Protein AF-A0A930FJA0-F1 (afdb_monomer)

Solvent-accessible surface area (backbone atoms only — not comparable to full-atom values): 7864 Å² total; per-residue (Å²): 139,77,60,64,69,57,53,49,53,50,50,55,53,49,52,54,52,48,55,54,48,52,55,50,51,51,53,52,50,53,51,51,52,51,51,53,46,51,51,47,50,52,51,43,52,47,54,42,45,56,51,10,64,75,70,75,50,50,52,66,57,46,50,54,56,53,69,70,51,59,59,72,64,47,52,54,51,49,50,54,52,51,53,53,48,49,59,41,41,77,72,72,41,86,83,55,72,86,83,44,55,70,68,57,52,52,50,49,52,50,51,52,48,49,55,56,39,53,56,48,51,51,52,41,50,50,52,53,49,53,52,48,54,51,56,50,59,68,72,77,111

Sequence (141 aa):
MLNNEYWEGRYRAEEKARELADKRVAFQLQGVYQQHANNIQKEIDSFWQMYADKEGITKLEAKQRADKLDMVNVEFKARQLVERANRLRERGQKVTSNDFTKAENDLMRLYNLKMKTSRLEVLQANIKLHQYDLALSEFEI

Radius of gyration: 26.6 Å; Cα contacts (8 Å, |Δi|>4): 56; chains: 1; bounding box: 65×31×79 Å

Structure (mmCIF, N/CA/C/O backbone):
data_AF-A0A930FJA0-F1
#
_entry.id   AF-A0A930FJA0-F1
#
loop_
_atom_site.group_PDB
_atom_site.id
_atom_site.type_symbol
_atom_site.label_atom_id
_atom_site.label_alt_id
_atom_site.label_comp_id
_atom_site.label_asym_id
_atom_site.label_entity_id
_atom_site.label_seq_id
_atom_site.pdbx_PDB_ins_code
_atom_site.Cartn_x
_atom_site.Cartn_y
_atom_site.Cartn_z
_atom_site.occupancy
_atom_site.B_iso_or_equiv
_atom_site.auth_seq_id
_atom_site.auth_comp_id
_atom_site.auth_asym_id
_atom_site.auth_atom_id
_atom_site.pdbx_PDB_model_num
ATOM 1 N N . MET A 1 1 ? 46.645 -14.795 -50.099 1.00 49.09 1 MET A N 1
ATOM 2 C CA . MET A 1 1 ? 46.325 -14.066 -48.854 1.00 49.09 1 MET A CA 1
ATOM 3 C C . MET A 1 1 ? 44.808 -13.930 -48.739 1.00 49.09 1 MET A C 1
ATOM 5 O O . MET A 1 1 ? 44.267 -12.908 -49.116 1.00 49.09 1 MET A O 1
ATOM 9 N N . LEU A 1 2 ? 44.129 -14.989 -48.284 1.00 52.53 2 LEU A N 1
ATOM 10 C CA . LEU A 1 2 ? 42.657 -15.088 -48.194 1.00 52.53 2 LEU A CA 1
ATOM 11 C C . LEU A 1 2 ? 42.149 -15.099 -46.738 1.00 52.53 2 LEU A C 1
ATOM 13 O O . LEU A 1 2 ? 40.991 -15.395 -46.481 1.00 52.53 2 LEU A O 1
ATOM 17 N N . ASN A 1 3 ? 43.021 -14.795 -45.772 1.00 58.91 3 ASN A N 1
ATOM 18 C CA . ASN A 1 3 ? 42.669 -14.864 -44.356 1.00 58.91 3 ASN A CA 1
ATOM 19 C C . ASN A 1 3 ? 42.004 -13.570 -43.853 1.00 58.91 3 ASN A C 1
ATOM 21 O O . ASN A 1 3 ? 41.080 -13.654 -43.061 1.00 58.91 3 ASN A O 1
ATOM 25 N N . ASN A 1 4 ? 42.403 -12.379 -44.307 1.00 71.69 4 ASN A N 1
ATOM 26 C CA . ASN A 1 4 ? 41.976 -11.146 -43.631 1.00 71.69 4 ASN A CA 1
ATOM 27 C C . ASN A 1 4 ? 40.472 -10.830 -43.807 1.00 71.69 4 ASN A C 1
ATOM 29 O O . ASN A 1 4 ? 39.761 -10.701 -42.819 1.00 71.69 4 ASN A O 1
ATOM 33 N N . GLU A 1 5 ? 39.956 -10.822 -45.043 1.00 82.69 5 GLU A N 1
ATOM 34 C CA . GLU A 1 5 ? 38.545 -10.479 -45.314 1.00 82.69 5 GLU A CA 1
ATOM 35 C C . GLU A 1 5 ? 37.549 -11.524 -44.786 1.00 82.69 5 GLU A C 1
ATOM 37 O O . GLU A 1 5 ? 36.477 -11.174 -44.295 1.00 82.69 5 GLU A O 1
ATOM 42 N N . TYR A 1 6 ? 37.901 -12.815 -44.848 1.00 82.25 6 TYR A N 1
ATOM 43 C CA . TYR A 1 6 ? 37.053 -13.886 -44.315 1.00 82.25 6 TYR A CA 1
ATOM 44 C C . TYR A 1 6 ? 36.922 -13.791 -42.790 1.00 82.25 6 TYR A C 1
ATOM 46 O O . TYR A 1 6 ? 35.810 -13.841 -42.258 1.00 82.25 6 TYR A O 1
ATOM 54 N N . TRP A 1 7 ? 38.044 -13.629 -42.080 1.00 87.19 7 TRP A N 1
ATOM 55 C CA . TRP A 1 7 ? 38.036 -13.490 -40.622 1.00 87.19 7 TRP A CA 1
ATOM 56 C C . TRP A 1 7 ? 37.376 -12.180 -40.178 1.00 87.19 7 TRP A C 1
ATOM 58 O O . TRP A 1 7 ? 36.595 -12.201 -39.228 1.00 87.19 7 TRP A O 1
ATOM 68 N N . GLU A 1 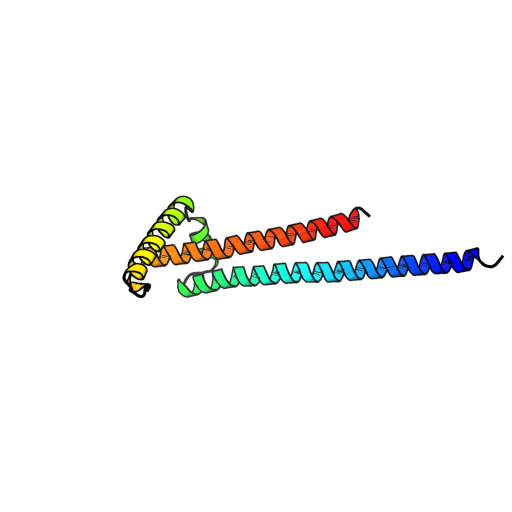8 ? 37.588 -11.078 -40.900 1.00 89.50 8 GLU A N 1
ATOM 69 C CA . GLU A 1 8 ? 36.931 -9.794 -40.631 1.00 89.50 8 GLU A CA 1
ATOM 70 C C . GLU A 1 8 ? 35.408 -9.865 -40.840 1.00 89.50 8 GLU A C 1
ATOM 72 O O . GLU A 1 8 ? 34.637 -9.397 -39.999 1.00 89.50 8 GLU A O 1
ATOM 77 N N . GLY A 1 9 ? 34.950 -10.513 -41.916 1.00 90.81 9 GLY A N 1
ATOM 78 C CA . GLY A 1 9 ? 33.526 -10.731 -42.172 1.00 90.81 9 GLY A CA 1
ATOM 79 C C . GLY A 1 9 ? 32.857 -11.576 -41.086 1.00 90.81 9 GLY A C 1
ATOM 80 O O . GLY A 1 9 ? 31.759 -11.243 -40.631 1.00 90.81 9 GLY A O 1
ATOM 81 N N . ARG A 1 10 ? 33.534 -12.633 -40.613 1.00 89.38 10 ARG A N 1
ATOM 82 C CA . ARG A 1 10 ? 33.045 -13.441 -39.485 1.00 89.38 10 ARG A CA 1
ATOM 83 C C . ARG A 1 10 ? 32.995 -12.646 -38.185 1.00 89.38 10 ARG A C 1
ATOM 85 O O . ARG A 1 10 ? 31.992 -12.742 -37.487 1.00 89.38 10 ARG A O 1
ATOM 92 N N . TYR A 1 11 ? 34.016 -11.839 -37.900 1.00 89.56 11 TYR A N 1
ATOM 93 C CA . TYR A 1 11 ? 34.052 -10.988 -36.710 1.00 89.56 11 TYR A CA 1
ATOM 94 C C . TYR A 1 11 ? 32.884 -9.993 -36.692 1.00 89.56 11 TYR A C 1
ATOM 96 O O . TYR A 1 11 ? 32.141 -9.931 -35.718 1.00 89.56 11 TYR A O 1
ATOM 104 N N . ARG A 1 12 ? 32.632 -9.285 -37.802 1.00 91.88 12 ARG A N 1
ATOM 105 C CA . ARG A 1 12 ? 31.492 -8.351 -37.912 1.00 91.88 12 ARG A CA 1
ATOM 106 C C . ARG A 1 12 ? 30.136 -9.049 -37.763 1.00 91.88 12 ARG A C 1
ATOM 108 O O . ARG A 1 12 ? 29.214 -8.485 -37.179 1.00 91.88 12 ARG A O 1
ATOM 115 N N . ALA A 1 13 ? 29.995 -10.257 -38.311 1.00 92.06 13 ALA A N 1
ATOM 116 C CA . ALA A 1 13 ? 28.774 -11.045 -38.162 1.00 92.06 13 ALA A CA 1
ATOM 117 C C . ALA A 1 13 ? 28.559 -11.498 -36.709 1.00 92.06 13 ALA A C 1
ATOM 119 O O . ALA A 1 13 ? 27.427 -11.471 -36.227 1.00 92.06 13 ALA A O 1
ATOM 120 N N . GLU A 1 14 ? 29.633 -11.882 -36.017 1.00 91.31 14 GLU A N 1
ATOM 121 C CA . GLU A 1 14 ? 29.601 -12.257 -34.605 1.00 91.31 14 GLU A CA 1
ATOM 122 C C . GLU A 1 14 ? 29.259 -11.061 -33.708 1.00 91.31 14 GLU A C 1
ATOM 124 O O . GLU A 1 14 ? 28.346 -11.172 -32.895 1.00 91.31 14 GLU A O 1
ATOM 129 N N . GLU A 1 15 ? 29.889 -9.903 -33.917 1.00 90.69 15 GLU A N 1
ATOM 130 C CA . GLU A 1 15 ? 29.573 -8.651 -33.209 1.00 90.69 15 GLU A CA 1
ATOM 131 C C . GLU A 1 15 ? 28.099 -8.264 -33.368 1.00 90.69 15 GLU A C 1
ATOM 133 O O . GLU A 1 15 ? 27.397 -8.036 -32.386 1.00 90.69 15 GLU A O 1
ATOM 138 N N . LYS A 1 16 ? 27.574 -8.295 -34.599 1.00 91.06 16 LYS A N 1
ATOM 139 C CA . LYS A 1 16 ? 26.157 -8.001 -34.853 1.00 91.06 16 LYS A CA 1
ATOM 140 C C . LYS A 1 16 ? 25.219 -9.015 -34.188 1.00 91.06 16 LYS A C 1
ATOM 142 O O . LYS A 1 16 ? 24.122 -8.662 -33.753 1.00 91.06 16 LYS A O 1
ATOM 147 N N . ALA A 1 17 ? 25.616 -10.288 -34.139 1.00 89.94 17 ALA A N 1
ATOM 148 C CA . ALA A 1 17 ? 24.842 -11.325 -33.465 1.00 89.94 17 ALA A CA 1
ATOM 149 C C . ALA A 1 17 ? 24.833 -11.127 -31.942 1.00 89.94 17 ALA A C 1
ATOM 151 O O . ALA A 1 17 ? 23.778 -11.318 -31.333 1.00 89.94 17 ALA A O 1
ATOM 152 N N . ARG A 1 18 ? 25.965 -10.710 -31.355 1.00 86.00 18 ARG A N 1
ATOM 153 C CA . ARG A 1 18 ? 26.090 -10.339 -29.937 1.00 86.00 18 ARG A CA 1
ATOM 154 C C . ARG A 1 18 ? 25.225 -9.128 -29.608 1.00 86.00 18 ARG A C 1
ATOM 156 O O . ARG A 1 18 ? 24.331 -9.257 -28.784 1.00 86.00 18 ARG A O 1
ATOM 163 N N . GLU A 1 19 ? 25.346 -8.040 -30.367 1.00 86.75 19 GLU A N 1
ATOM 164 C CA . GLU A 1 19 ? 24.527 -6.831 -30.187 1.00 86.75 19 GLU A CA 1
ATOM 165 C C . GLU A 1 19 ? 23.017 -7.145 -30.227 1.00 86.75 19 GLU A C 1
ATOM 167 O O . GLU A 1 19 ? 22.227 -6.651 -29.421 1.00 86.75 19 GLU A O 1
ATOM 172 N N . LEU A 1 20 ? 22.582 -8.005 -31.158 1.00 86.62 20 LEU A N 1
ATOM 173 C CA . LEU A 1 20 ? 21.178 -8.415 -31.252 1.00 86.62 20 LEU A CA 1
ATOM 174 C C . LEU A 1 20 ? 20.748 -9.348 -30.106 1.00 86.62 20 LEU A C 1
ATOM 176 O O . LEU A 1 20 ? 19.568 -9.369 -29.740 1.00 86.62 20 LEU A O 1
ATOM 180 N N . ALA A 1 21 ? 21.656 -10.173 -29.584 1.00 84.94 21 ALA A N 1
ATOM 181 C CA . ALA A 1 21 ? 21.394 -10.991 -28.404 1.00 84.94 21 ALA A CA 1
ATOM 182 C C . ALA A 1 21 ? 21.245 -10.104 -27.159 1.00 84.94 21 ALA A C 1
ATOM 184 O O . ALA A 1 21 ? 20.243 -10.242 -26.458 1.00 84.94 21 ALA A O 1
ATOM 185 N N . ASP A 1 22 ? 22.138 -9.133 -26.970 1.00 86.06 22 ASP A N 1
ATOM 186 C CA . ASP A 1 22 ? 22.119 -8.196 -25.843 1.00 86.06 22 ASP A CA 1
ATOM 187 C C . ASP A 1 22 ? 20.833 -7.362 -25.838 1.00 86.06 22 ASP A C 1
ATOM 189 O O . ASP A 1 22 ? 20.114 -7.338 -24.840 1.00 86.06 22 ASP A O 1
ATOM 193 N N . LYS A 1 23 ? 20.429 -6.810 -26.993 1.00 85.75 23 LYS A N 1
ATOM 194 C CA . LYS A 1 23 ? 19.139 -6.101 -27.133 1.00 85.75 23 LYS A CA 1
ATOM 195 C C . LYS A 1 23 ? 17.931 -6.971 -26.780 1.00 85.75 23 LYS A C 1
ATOM 197 O O . LYS A 1 23 ? 16.947 -6.477 -26.229 1.00 85.75 23 LYS A O 1
ATOM 202 N N . ARG A 1 24 ? 17.967 -8.267 -27.111 1.00 86.50 24 ARG A N 1
ATOM 203 C CA . ARG A 1 24 ? 16.881 -9.197 -26.756 1.00 86.50 24 ARG A CA 1
ATOM 204 C C . ARG A 1 24 ? 16.835 -9.463 -25.257 1.00 86.50 24 ARG A C 1
ATOM 206 O O . ARG A 1 24 ? 15.738 -9.499 -24.702 1.00 86.50 24 ARG A O 1
ATOM 213 N N . VAL A 1 25 ? 17.992 -9.624 -24.621 1.00 87.44 25 VAL A N 1
ATOM 214 C CA . VAL A 1 25 ? 18.094 -9.797 -23.167 1.00 87.44 25 VAL A CA 1
ATOM 215 C C . VAL A 1 25 ? 17.591 -8.545 -22.445 1.00 87.44 25 VAL A C 1
ATOM 217 O O . VAL A 1 25 ? 16.727 -8.668 -21.577 1.00 87.44 25 VAL A O 1
ATOM 220 N N . ALA A 1 26 ? 18.027 -7.354 -22.865 1.00 87.31 26 ALA A N 1
ATOM 221 C CA . ALA A 1 26 ? 17.563 -6.070 -22.335 1.00 87.31 26 ALA A CA 1
ATOM 222 C C . ALA A 1 26 ? 16.031 -5.936 -22.408 1.00 87.31 26 ALA A C 1
ATOM 224 O O . ALA A 1 26 ? 15.365 -5.657 -21.409 1.00 87.31 26 ALA A O 1
ATOM 225 N N . PHE A 1 27 ? 15.437 -6.245 -23.569 1.00 87.88 27 PHE A N 1
ATOM 226 C CA . PHE A 1 27 ? 13.982 -6.206 -23.751 1.00 87.88 27 PHE A CA 1
ATOM 227 C C . PHE A 1 27 ? 13.235 -7.188 -22.832 1.00 87.88 27 PHE A C 1
ATOM 229 O O . PHE A 1 27 ? 12.212 -6.841 -22.235 1.00 87.88 27 PHE A O 1
ATOM 236 N N . GLN A 1 28 ? 13.737 -8.420 -22.694 1.00 90.56 28 GLN A N 1
ATOM 237 C CA . GLN A 1 28 ? 13.148 -9.405 -21.782 1.00 90.56 28 GLN A CA 1
ATOM 238 C C . GLN A 1 28 ? 13.217 -8.930 -20.329 1.00 90.56 28 GLN A C 1
ATOM 240 O O . GLN A 1 28 ? 12.230 -9.039 -19.597 1.00 90.56 28 GLN A O 1
ATOM 245 N N . LEU A 1 29 ? 14.351 -8.359 -19.927 1.00 90.19 29 LEU A N 1
ATOM 246 C CA . LEU A 1 29 ? 14.568 -7.861 -18.576 1.00 90.19 29 LEU A CA 1
ATOM 247 C C . LEU A 1 29 ? 13.656 -6.665 -18.264 1.00 90.19 29 LEU A C 1
ATOM 249 O O . LEU A 1 29 ? 12.997 -6.659 -17.222 1.00 90.19 29 LEU A O 1
ATOM 253 N N . GLN A 1 30 ? 13.505 -5.720 -19.197 1.00 89.81 30 GLN A N 1
ATOM 254 C CA . GLN A 1 30 ? 12.527 -4.631 -19.091 1.00 89.81 30 GLN A CA 1
ATOM 255 C C . GLN A 1 30 ? 11.101 -5.169 -18.877 1.00 89.81 30 GLN A C 1
ATOM 257 O O . GLN A 1 30 ? 10.365 -4.667 -18.022 1.00 89.81 30 GLN A O 1
ATOM 262 N N . GLY A 1 31 ? 10.716 -6.211 -19.622 1.00 91.94 31 GLY A N 1
ATOM 263 C CA . GLY A 1 31 ? 9.418 -6.871 -19.474 1.00 91.94 31 GLY A CA 1
ATOM 264 C C . GLY A 1 31 ? 9.197 -7.442 -18.070 1.00 91.94 31 GLY A C 1
ATOM 265 O O . GLY A 1 31 ? 8.128 -7.246 -17.487 1.00 91.94 31 GLY A O 1
ATOM 266 N N . VAL A 1 32 ? 10.221 -8.080 -17.496 1.00 94.00 32 VAL A N 1
ATOM 267 C CA . VAL A 1 32 ? 10.192 -8.624 -16.128 1.00 94.00 32 VAL A CA 1
ATOM 268 C C . VAL A 1 32 ? 10.017 -7.507 -15.0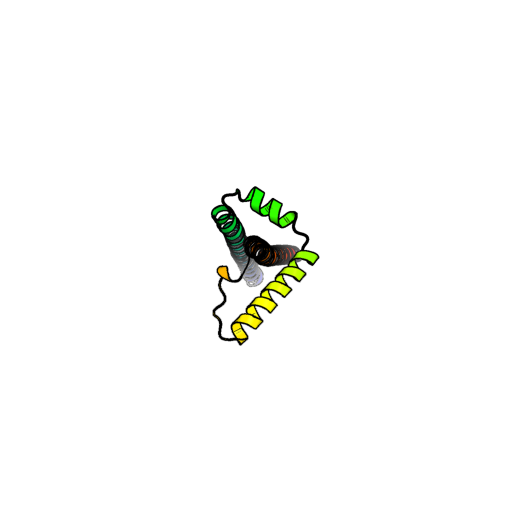92 1.00 94.00 32 VAL A C 1
ATOM 270 O O . VAL A 1 32 ? 9.112 -7.587 -14.256 1.00 94.00 32 VAL A O 1
ATOM 273 N N . TYR A 1 33 ? 10.802 -6.426 -15.173 1.00 93.44 33 TYR A N 1
ATOM 274 C CA . TYR A 1 33 ? 10.665 -5.269 -14.273 1.00 93.44 33 TYR A CA 1
ATOM 275 C C . TYR A 1 33 ? 9.262 -4.656 -14.328 1.00 93.44 33 TYR A C 1
ATOM 277 O O . TYR A 1 33 ? 8.619 -4.460 -13.289 1.00 93.44 33 TYR A O 1
ATOM 285 N N . GLN A 1 34 ? 8.746 -4.423 -15.538 1.00 93.00 34 GLN A N 1
ATOM 286 C CA . GLN A 1 34 ? 7.408 -3.871 -15.730 1.00 93.00 34 GLN A CA 1
ATOM 287 C C . GLN A 1 34 ? 6.324 -4.800 -15.167 1.00 93.00 34 GLN A C 1
ATOM 289 O O . GLN A 1 34 ? 5.373 -4.335 -14.532 1.00 93.00 34 GLN A O 1
ATOM 294 N N . GLN A 1 35 ? 6.457 -6.114 -15.369 1.00 95.56 35 GLN A N 1
ATOM 295 C CA . GLN A 1 35 ? 5.526 -7.098 -14.822 1.00 95.56 35 GLN A CA 1
ATOM 296 C C . GLN A 1 35 ? 5.507 -7.056 -13.290 1.00 95.56 35 GLN A C 1
ATOM 298 O O . GLN A 1 35 ? 4.425 -7.022 -12.697 1.00 95.56 35 GLN A O 1
ATOM 303 N N . HIS A 1 36 ? 6.673 -7.010 -12.640 1.00 95.00 36 HIS A N 1
ATOM 304 C CA . HIS A 1 36 ? 6.755 -6.907 -11.183 1.00 95.00 36 HIS A CA 1
ATOM 305 C C . HIS A 1 36 ? 6.154 -5.599 -10.660 1.00 95.00 36 HIS A C 1
ATOM 307 O O . HIS A 1 36 ? 5.345 -5.634 -9.729 1.00 95.00 36 HIS A O 1
ATOM 313 N N . ALA A 1 37 ? 6.465 -4.464 -11.292 1.00 94.81 37 ALA A N 1
ATOM 314 C CA . ALA A 1 37 ? 5.888 -3.171 -10.927 1.00 94.81 37 ALA A CA 1
ATOM 315 C C .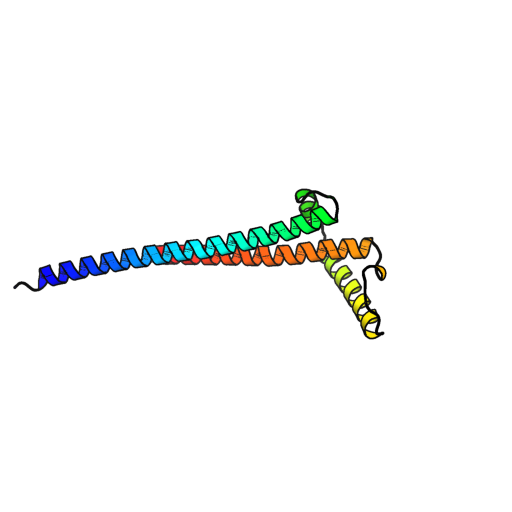 ALA A 1 37 ? 4.350 -3.172 -11.037 1.00 94.81 37 ALA A C 1
ATOM 317 O O . ALA A 1 37 ? 3.662 -2.689 -10.130 1.00 94.81 37 ALA A O 1
ATOM 318 N N . ASN A 1 38 ? 3.809 -3.773 -12.105 1.00 96.19 38 ASN A N 1
ATOM 319 C CA . ASN A 1 38 ? 2.368 -3.916 -12.327 1.00 96.19 38 ASN A CA 1
ATOM 320 C C . ASN A 1 38 ? 1.704 -4.839 -11.297 1.00 96.19 38 ASN A C 1
ATOM 322 O O . ASN A 1 38 ? 0.603 -4.546 -10.831 1.00 96.19 38 ASN A O 1
ATOM 326 N N . ASN A 1 39 ? 2.349 -5.949 -10.934 1.00 97.50 39 ASN A N 1
ATOM 327 C CA . ASN A 1 39 ? 1.820 -6.876 -9.934 1.00 97.50 39 ASN A CA 1
ATOM 328 C C . ASN A 1 39 ? 1.734 -6.218 -8.553 1.00 97.50 39 ASN A C 1
ATOM 330 O O . ASN A 1 39 ? 0.697 -6.320 -7.900 1.00 97.50 39 ASN A O 1
ATOM 334 N N . ILE A 1 40 ? 2.766 -5.468 -8.155 1.00 97.44 40 ILE A N 1
ATOM 335 C CA . ILE A 1 40 ? 2.746 -4.710 -6.898 1.00 97.44 40 ILE A CA 1
ATOM 336 C C . ILE A 1 40 ? 1.652 -3.640 -6.924 1.00 97.44 40 ILE A C 1
ATOM 338 O O . ILE A 1 40 ? 0.928 -3.488 -5.944 1.00 97.44 40 ILE A O 1
ATOM 342 N N . GLN A 1 41 ? 1.480 -2.934 -8.050 1.00 97.50 41 GLN A N 1
ATOM 343 C CA . GLN A 1 41 ? 0.411 -1.940 -8.177 1.00 97.50 41 GLN A CA 1
ATOM 344 C C . GLN A 1 41 ? -0.971 -2.568 -7.969 1.00 97.50 41 GLN A C 1
ATOM 346 O O . GLN A 1 41 ? -1.783 -2.043 -7.210 1.00 97.50 41 GLN A O 1
ATOM 351 N N . LYS A 1 42 ? -1.220 -3.725 -8.595 1.00 97.88 42 LYS A N 1
ATOM 352 C CA . LYS A 1 42 ? -2.471 -4.474 -8.423 1.00 97.88 42 LYS A CA 1
ATOM 353 C C . LYS A 1 42 ? -2.695 -4.883 -6.969 1.00 97.88 42 LYS A C 1
ATOM 355 O O . LYS A 1 42 ? -3.822 -4.799 -6.489 1.00 97.88 42 LYS A O 1
ATOM 360 N N . GLU A 1 43 ? -1.646 -5.302 -6.266 1.00 97.75 43 GLU A N 1
ATOM 361 C CA . GLU A 1 43 ? -1.743 -5.676 -4.854 1.00 97.75 43 GLU A CA 1
ATOM 362 C C . GLU A 1 43 ? -2.056 -4.461 -3.964 1.00 97.75 43 GLU A C 1
ATOM 364 O O . GLU A 1 43 ? -2.983 -4.524 -3.153 1.00 97.75 43 GLU A O 1
ATOM 369 N N . ILE A 1 44 ? -1.386 -3.322 -4.182 1.00 97.75 44 ILE A N 1
ATOM 370 C CA . ILE A 1 44 ? -1.701 -2.049 -3.511 1.00 97.75 44 ILE A CA 1
ATOM 371 C C . ILE A 1 44 ? -3.172 -1.678 -3.738 1.00 97.75 44 ILE A C 1
ATOM 373 O O . ILE A 1 44 ? -3.905 -1.415 -2.781 1.00 97.75 44 ILE A O 1
ATOM 377 N N . ASP A 1 45 ? -3.627 -1.696 -4.991 1.00 97.38 45 ASP A N 1
ATOM 378 C CA . ASP A 1 45 ? -5.004 -1.349 -5.341 1.00 97.38 45 ASP A CA 1
ATOM 379 C C . ASP A 1 45 ? -6.021 -2.327 -4.739 1.00 97.38 45 ASP A C 1
ATOM 381 O O . ASP A 1 45 ? -7.108 -1.901 -4.336 1.00 97.38 45 ASP A O 1
ATOM 385 N N . SER A 1 46 ? -5.664 -3.609 -4.610 1.00 97.75 46 SER A N 1
ATOM 386 C CA . SER A 1 46 ? -6.501 -4.616 -3.951 1.00 97.75 46 SER A CA 1
ATOM 387 C C . SER A 1 46 ? -6.691 -4.323 -2.461 1.00 97.75 46 SER A C 1
ATOM 389 O O . SER A 1 46 ? -7.816 -4.403 -1.968 1.00 97.75 46 SER A O 1
ATOM 391 N N . PHE A 1 47 ? -5.643 -3.890 -1.747 1.00 97.94 47 PHE A N 1
ATOM 392 C CA . PHE A 1 47 ? -5.764 -3.526 -0.334 1.00 97.94 47 PHE A CA 1
ATOM 393 C C . PHE A 1 47 ? -6.670 -2.312 -0.136 1.00 97.94 47 PHE A C 1
ATOM 395 O O . PHE A 1 47 ? -7.529 -2.327 0.750 1.00 97.94 47 PHE A O 1
ATOM 402 N N . TRP A 1 48 ? -6.524 -1.291 -0.985 1.00 97.94 48 TRP A N 1
ATOM 403 C CA . TRP A 1 48 ? -7.411 -0.128 -0.968 1.00 97.94 48 TRP A CA 1
ATOM 404 C C . TRP A 1 48 ? -8.857 -0.510 -1.271 1.00 97.94 48 TRP A C 1
ATOM 406 O O . TRP A 1 48 ? -9.755 -0.034 -0.580 1.00 97.94 48 TRP A O 1
ATOM 416 N N . GLN A 1 49 ? -9.084 -1.375 -2.263 1.00 97.56 49 GLN A N 1
ATOM 417 C CA . GLN A 1 49 ? -10.424 -1.840 -2.619 1.00 97.56 49 GLN A CA 1
ATOM 418 C C . GLN A 1 49 ? -11.072 -2.613 -1.466 1.00 97.56 49 GLN A C 1
ATOM 420 O O . GLN A 1 49 ? -12.160 -2.253 -1.036 1.00 97.56 49 GLN A O 1
ATOM 425 N N . MET A 1 50 ? -10.375 -3.599 -0.894 1.00 97.44 50 MET A N 1
ATOM 426 C CA . MET A 1 50 ? -10.896 -4.397 0.221 1.00 97.44 50 MET A CA 1
ATOM 427 C C . MET A 1 50 ? -11.258 -3.543 1.440 1.00 97.44 50 MET A C 1
ATOM 429 O O . MET A 1 50 ? -12.243 -3.821 2.125 1.00 97.44 50 MET A O 1
ATOM 433 N N . TYR A 1 51 ? -10.454 -2.520 1.745 1.00 97.56 51 TYR A N 1
ATOM 434 C CA . TYR A 1 51 ? -10.769 -1.597 2.832 1.00 97.56 51 TYR A CA 1
ATOM 435 C C . TYR A 1 51 ? -11.977 -0.719 2.494 1.00 97.56 51 TYR A C 1
ATOM 437 O O . TYR A 1 51 ? -12.875 -0.582 3.320 1.00 97.56 51 TYR A O 1
ATOM 445 N N . ALA A 1 52 ? -12.008 -0.156 1.286 1.00 97.75 52 ALA A N 1
ATOM 446 C CA . ALA A 1 52 ? -13.100 0.681 0.803 1.00 97.75 52 ALA A CA 1
ATOM 447 C C . ALA A 1 52 ? -14.445 -0.065 0.852 1.00 97.75 52 ALA A C 1
ATOM 449 O O . ALA A 1 52 ? -15.398 0.435 1.450 1.00 97.75 52 ALA A O 1
ATOM 450 N N . ASP A 1 53 ? -14.479 -1.304 0.353 1.00 97.69 53 ASP A N 1
ATOM 451 C CA . ASP A 1 53 ? -15.663 -2.169 0.374 1.00 97.69 53 ASP A CA 1
ATOM 452 C C . ASP A 1 53 ? -16.124 -2.460 1.807 1.00 97.69 53 ASP A C 1
ATOM 454 O O . ASP A 1 53 ? -17.311 -2.380 2.119 1.00 97.69 53 ASP A O 1
ATOM 458 N N . LYS A 1 54 ? -15.178 -2.758 2.709 1.00 95.81 54 LYS A N 1
ATOM 459 C CA . LYS A 1 54 ? -15.480 -3.068 4.113 1.00 95.81 54 LYS A CA 1
ATOM 460 C C . LYS A 1 54 ? -16.030 -1.870 4.886 1.00 95.81 54 LYS A C 1
ATOM 462 O O . LYS A 1 54 ? -16.846 -2.053 5.785 1.00 95.81 54 LYS A O 1
ATOM 467 N N . GLU A 1 55 ? -15.554 -0.670 4.576 1.00 94.81 55 GLU A N 1
ATOM 468 C CA . GLU A 1 55 ? -15.979 0.568 5.235 1.00 94.81 55 GLU A CA 1
ATOM 469 C C . GLU A 1 55 ? -17.161 1.248 4.523 1.00 94.81 55 GLU A C 1
ATOM 471 O O . GLU A 1 55 ? -17.680 2.240 5.035 1.00 94.81 55 GLU A O 1
ATOM 476 N N . GLY A 1 56 ? -17.593 0.733 3.365 1.00 96.62 56 GLY A N 1
ATOM 477 C CA . GLY A 1 56 ? -18.673 1.317 2.566 1.00 96.62 56 GLY A CA 1
ATOM 478 C C . GLY A 1 56 ? -18.322 2.690 1.988 1.00 96.62 56 GLY A C 1
ATOM 479 O O . GLY A 1 56 ? -19.183 3.564 1.923 1.00 96.62 56 GLY A O 1
ATOM 480 N N . ILE A 1 57 ? -17.056 2.899 1.619 1.00 97.06 57 ILE A N 1
ATOM 481 C CA . ILE A 1 57 ? -16.536 4.163 1.073 1.00 97.06 57 ILE A CA 1
ATOM 482 C C . ILE A 1 57 ? -15.847 3.934 -0.271 1.00 97.06 57 ILE A C 1
ATOM 484 O O . ILE A 1 57 ? -15.589 2.805 -0.677 1.00 97.06 57 ILE A O 1
ATOM 488 N N . THR A 1 58 ? -15.497 5.009 -0.966 1.00 97.88 58 THR A N 1
ATOM 489 C CA . THR A 1 58 ? -14.679 4.940 -2.180 1.00 97.88 58 THR A CA 1
ATOM 490 C C . THR A 1 58 ? -13.194 4.733 -1.857 1.00 97.88 58 THR A C 1
ATOM 492 O O . THR A 1 58 ? -12.693 5.115 -0.795 1.00 97.88 58 THR A O 1
ATOM 495 N N . LYS A 1 59 ? -12.429 4.203 -2.824 1.00 96.44 59 LYS A N 1
ATOM 496 C CA . LYS A 1 59 ? -10.958 4.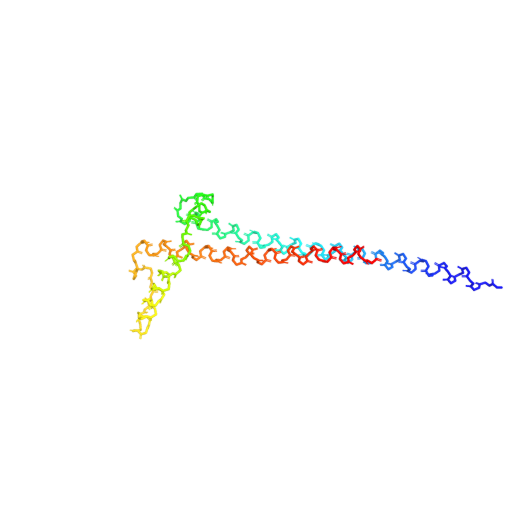124 -2.723 1.00 96.44 59 LYS A CA 1
ATOM 497 C C . LYS A 1 59 ? -10.307 5.490 -2.499 1.00 96.44 59 LYS A C 1
ATOM 499 O O . LYS A 1 59 ? -9.299 5.574 -1.803 1.00 96.44 59 LYS A O 1
ATOM 504 N N . LEU A 1 60 ? -10.867 6.548 -3.087 1.00 96.38 60 LEU A N 1
ATOM 505 C CA . LEU A 1 60 ? -10.359 7.907 -2.911 1.00 96.38 60 LEU A CA 1
ATOM 506 C C . LEU A 1 60 ? -10.526 8.370 -1.460 1.00 96.38 60 LEU A C 1
ATOM 508 O O . LEU A 1 60 ? -9.571 8.860 -0.865 1.00 96.38 60 LEU A O 1
ATOM 512 N N . GLU A 1 61 ? -11.699 8.157 -0.866 1.00 97.31 61 GLU A N 1
ATOM 513 C CA . GLU A 1 61 ? -11.942 8.488 0.541 1.00 97.31 61 GLU A CA 1
ATOM 514 C C . GLU A 1 61 ? -11.067 7.658 1.483 1.00 97.31 61 GLU A C 1
ATOM 516 O O . GLU A 1 61 ? -10.560 8.188 2.471 1.00 97.31 61 GLU A O 1
ATOM 521 N N . ALA A 1 62 ? -10.841 6.377 1.173 1.00 96.62 62 ALA A N 1
ATOM 522 C CA . ALA A 1 62 ? -9.924 5.534 1.936 1.00 96.62 62 ALA A CA 1
ATOM 523 C C . ALA A 1 62 ? -8.502 6.121 1.958 1.00 96.62 62 ALA A C 1
ATOM 525 O O . ALA A 1 62 ? -7.924 6.271 3.038 1.00 96.62 62 ALA A O 1
ATOM 526 N N . LYS A 1 63 ? -7.974 6.518 0.790 1.00 95.50 63 LYS A N 1
ATOM 527 C CA . LYS A 1 63 ? -6.662 7.179 0.671 1.00 95.50 63 LYS A CA 1
ATOM 528 C C . LYS A 1 63 ? -6.626 8.487 1.459 1.00 95.50 63 LYS A C 1
ATOM 530 O O . LYS A 1 63 ? -5.784 8.648 2.331 1.00 95.50 63 LYS A O 1
ATOM 535 N N . GLN A 1 64 ? -7.627 9.351 1.286 1.00 96.19 64 GLN A N 1
ATOM 536 C CA . GLN A 1 64 ? -7.720 10.614 2.029 1.00 96.19 64 GLN A CA 1
ATOM 537 C C . GLN A 1 64 ? -7.780 10.423 3.553 1.00 96.19 64 GLN A C 1
ATOM 539 O O . GLN A 1 64 ? -7.217 11.225 4.300 1.00 96.19 64 GLN A O 1
ATOM 544 N N . ARG A 1 65 ? -8.468 9.384 4.047 1.00 95.00 65 ARG A 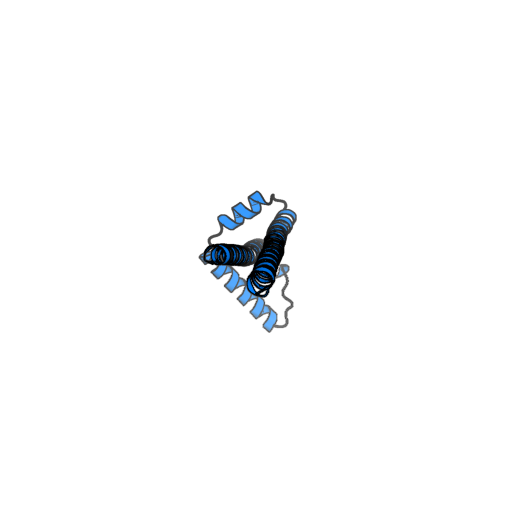N 1
ATOM 545 C CA . ARG A 1 65 ? -8.488 9.048 5.481 1.00 95.00 65 ARG A CA 1
ATOM 546 C C . ARG A 1 65 ? -7.107 8.618 5.971 1.00 95.00 65 ARG A C 1
ATOM 548 O O . ARG A 1 65 ? -6.698 9.029 7.053 1.00 95.00 65 ARG A O 1
ATOM 555 N N . ALA A 1 66 ? -6.400 7.812 5.184 1.00 94.00 66 ALA A N 1
ATOM 556 C CA . ALA A 1 66 ? -5.048 7.372 5.503 1.00 94.00 66 ALA A CA 1
ATOM 557 C C . ALA A 1 66 ? -4.021 8.517 5.438 1.00 94.00 66 ALA A C 1
ATOM 559 O O . ALA A 1 66 ? -3.091 8.551 6.245 1.00 94.00 66 ALA A O 1
ATOM 560 N N . ASP A 1 67 ? -4.191 9.477 4.533 1.00 93.44 67 ASP A N 1
ATOM 561 C CA . ASP A 1 67 ? -3.291 10.630 4.399 1.00 93.44 67 ASP A CA 1
ATOM 562 C C . ASP A 1 67 ? -3.407 11.584 5.592 1.00 93.44 67 ASP A C 1
ATOM 564 O O . ASP A 1 67 ? -2.409 12.110 6.074 1.00 93.44 67 ASP A O 1
ATOM 568 N N . LYS A 1 68 ? -4.618 11.740 6.138 1.00 93.81 68 LYS A N 1
ATOM 569 C CA . LYS A 1 68 ? -4.893 12.568 7.328 1.00 93.81 68 LYS A CA 1
ATOM 570 C C . LYS A 1 68 ? -4.409 11.951 8.642 1.00 93.81 68 LYS A C 1
ATOM 572 O O . LYS A 1 68 ? -4.536 12.573 9.695 1.00 93.81 68 LYS A O 1
ATOM 577 N N . LEU A 1 69 ? -3.919 10.716 8.610 1.00 91.69 69 LEU A N 1
ATOM 578 C CA . LEU A 1 69 ? -3.494 10.000 9.801 1.00 91.69 69 LEU A CA 1
ATOM 579 C C . LEU A 1 69 ? -2.165 10.548 10.317 1.00 91.69 69 LEU A C 1
ATOM 581 O O . LEU A 1 69 ? -1.135 10.405 9.654 1.00 91.69 69 LEU A O 1
ATOM 585 N N . ASP A 1 70 ? -2.181 11.085 11.534 1.00 94.19 70 ASP A N 1
ATOM 586 C CA . ASP A 1 70 ? -0.960 11.352 12.287 1.00 94.19 70 ASP A CA 1
ATOM 587 C C . ASP A 1 70 ? -0.317 10.023 12.696 1.00 94.19 70 ASP A C 1
ATOM 589 O O . ASP A 1 70 ? -0.752 9.342 13.631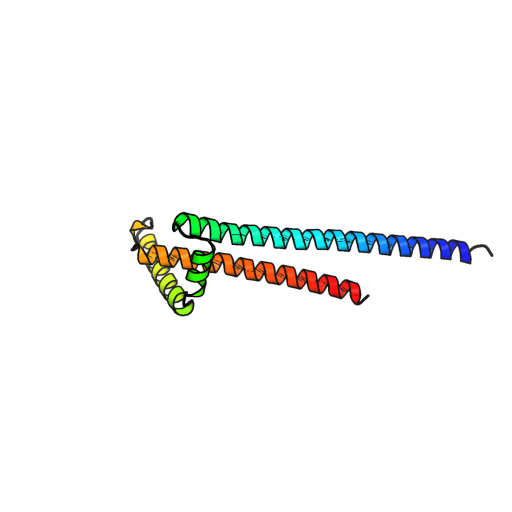 1.00 94.19 70 ASP A O 1
ATOM 593 N N . MET A 1 71 ? 0.716 9.641 11.952 1.00 92.44 71 MET A N 1
ATOM 594 C CA . MET A 1 71 ? 1.353 8.340 12.100 1.00 92.44 71 MET A CA 1
ATOM 595 C C . MET A 1 71 ? 2.036 8.157 13.443 1.00 92.44 71 MET A C 1
ATOM 597 O O . MET A 1 71 ? 1.982 7.053 13.974 1.00 92.44 71 MET A O 1
ATOM 601 N N . VAL A 1 72 ? 2.608 9.214 14.020 1.00 93.00 72 VAL A N 1
ATOM 602 C CA . VAL A 1 72 ? 3.307 9.128 15.308 1.00 93.00 72 VAL A CA 1
ATOM 603 C C . VAL A 1 72 ? 2.308 8.774 16.405 1.00 93.00 72 VAL A C 1
ATOM 605 O O . VAL A 1 72 ? 2.492 7.818 17.163 1.00 93.00 72 VAL A O 1
ATOM 608 N N . ASN A 1 73 ? 1.192 9.501 16.440 1.00 94.81 73 ASN A N 1
ATOM 609 C CA . ASN A 1 73 ? 0.148 9.279 17.432 1.00 94.81 73 ASN A CA 1
ATOM 610 C C . ASN A 1 73 ? -0.579 7.946 17.233 1.00 94.81 73 ASN A C 1
ATOM 612 O O . ASN A 1 73 ? -0.915 7.267 18.211 1.00 94.81 73 ASN A O 1
ATOM 616 N N . VAL A 1 74 ? -0.846 7.554 15.986 1.00 94.44 74 VAL A N 1
ATOM 617 C CA . VAL A 1 74 ? -1.529 6.283 15.732 1.00 94.44 74 VAL A CA 1
ATOM 618 C C . VAL A 1 74 ? -0.620 5.086 15.972 1.00 94.44 74 VAL A C 1
ATOM 620 O O . VAL A 1 74 ? -1.101 4.104 16.530 1.00 94.44 74 VAL A O 1
ATOM 623 N N . GLU A 1 75 ? 0.669 5.154 15.642 1.00 96.06 75 GLU A N 1
ATOM 624 C CA . GLU A 1 75 ? 1.611 4.074 15.951 1.00 96.06 75 GLU A CA 1
ATOM 625 C C . GLU A 1 75 ? 1.675 3.820 17.463 1.00 96.06 75 GLU A C 1
ATOM 627 O O . GLU A 1 75 ? 1.580 2.671 17.906 1.00 96.06 75 GLU A O 1
ATOM 632 N N . PHE A 1 76 ? 1.745 4.885 18.267 1.00 96.88 76 PHE A N 1
ATOM 633 C CA . PHE A 1 76 ? 1.719 4.772 19.724 1.00 96.88 76 PHE A CA 1
ATOM 634 C C . PHE A 1 76 ? 0.450 4.062 20.222 1.00 96.88 76 PHE A C 1
ATOM 636 O O . PHE A 1 76 ? 0.529 3.097 20.986 1.00 96.88 76 PHE A O 1
ATOM 643 N N . LYS A 1 77 ? -0.728 4.477 19.737 1.00 97.12 77 LYS A N 1
ATOM 644 C CA . LYS A 1 77 ? -2.005 3.833 20.091 1.00 97.12 77 LYS A CA 1
ATOM 645 C C . LYS A 1 77 ? -2.068 2.382 19.615 1.00 97.12 77 LYS A C 1
ATOM 647 O O . LYS A 1 77 ? -2.504 1.513 20.364 1.00 97.12 77 LYS A O 1
ATOM 652 N N . ALA A 1 78 ? -1.608 2.098 18.399 1.00 97.44 78 ALA A N 1
ATOM 653 C CA . ALA A 1 78 ? -1.572 0.747 17.852 1.00 97.44 78 ALA A CA 1
ATOM 654 C C . ALA A 1 78 ? -0.705 -0.177 18.717 1.00 97.44 78 ALA A C 1
ATOM 656 O O . ALA A 1 78 ? -1.120 -1.295 19.029 1.00 97.44 78 ALA A O 1
ATOM 657 N N . ARG A 1 79 ? 0.450 0.311 19.188 1.00 97.94 79 ARG A N 1
ATOM 658 C CA . ARG A 1 79 ? 1.321 -0.418 20.119 1.00 97.94 79 ARG A CA 1
ATOM 659 C C . ARG A 1 79 ? 0.602 -0.747 21.426 1.00 97.94 79 ARG A C 1
ATOM 661 O O . ARG A 1 79 ? 0.586 -1.909 21.823 1.00 97.94 79 ARG A O 1
ATOM 668 N N . GLN A 1 80 ? -0.080 0.225 22.035 1.00 98.12 80 GLN A N 1
ATOM 669 C CA . GLN A 1 80 ? -0.860 -0.003 23.260 1.00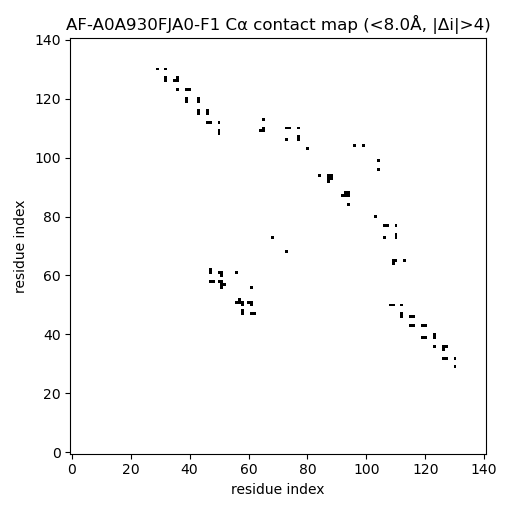 98.12 80 GLN A CA 1
ATOM 670 C C . GLN A 1 80 ? -1.968 -1.054 23.072 1.00 98.12 80 GLN A C 1
ATOM 672 O O . GLN A 1 80 ? -2.203 -1.879 23.960 1.00 98.12 80 GLN A O 1
ATOM 677 N N . LEU A 1 81 ? -2.640 -1.056 21.917 1.00 98.12 81 LEU A N 1
ATOM 678 C CA . LEU A 1 81 ? -3.675 -2.044 21.598 1.00 98.12 81 LEU A CA 1
ATOM 679 C C . LEU A 1 81 ? -3.091 -3.447 21.404 1.00 98.12 81 LEU A C 1
ATOM 681 O O . LEU A 1 81 ? -3.668 -4.419 21.895 1.00 98.12 81 LEU A O 1
ATOM 685 N N . VAL A 1 82 ? -1.932 -3.558 20.751 1.00 97.75 82 VAL A N 1
ATOM 686 C CA . VAL A 1 82 ? -1.206 -4.829 20.600 1.00 97.75 82 VAL A CA 1
ATOM 687 C C . VAL A 1 82 ? -0.729 -5.354 21.954 1.00 97.75 82 VAL A C 1
ATOM 689 O O . VAL A 1 82 ? -0.920 -6.532 22.248 1.00 97.75 82 VAL A O 1
ATOM 692 N N . GLU A 1 83 ? -0.182 -4.497 22.815 1.00 98.25 83 GLU A N 1
ATOM 693 C CA . GLU A 1 83 ? 0.205 -4.872 24.178 1.00 98.25 83 GLU A CA 1
ATOM 694 C C . GLU A 1 83 ? -0.999 -5.346 24.998 1.00 98.25 83 GLU A C 1
ATOM 696 O O . GLU A 1 83 ? -0.919 -6.359 25.695 1.00 98.25 83 GLU A O 1
ATOM 701 N N . ARG A 1 84 ? -2.144 -4.657 24.891 1.00 97.69 84 ARG A N 1
ATOM 702 C CA . ARG A 1 84 ? -3.384 -5.092 25.548 1.00 97.69 84 ARG A CA 1
ATOM 703 C C . ARG A 1 84 ? -3.838 -6.452 25.023 1.00 97.69 84 ARG A C 1
ATOM 705 O O . ARG A 1 84 ? -4.176 -7.310 25.832 1.00 97.69 84 ARG A O 1
ATOM 712 N N . ALA A 1 85 ? -3.783 -6.677 23.710 1.00 97.62 85 ALA A N 1
ATOM 713 C CA . ALA A 1 85 ? -4.071 -7.978 23.109 1.00 97.62 85 ALA A CA 1
ATOM 714 C C . ALA A 1 85 ? -3.137 -9.076 23.649 1.00 97.62 85 ALA A C 1
ATOM 716 O O . ALA A 1 85 ? -3.597 -10.159 23.997 1.00 97.62 85 ALA A O 1
ATOM 717 N N . ASN A 1 86 ? -1.835 -8.803 23.753 1.00 98.06 86 ASN A N 1
ATOM 718 C CA . ASN A 1 86 ? -0.856 -9.768 24.256 1.00 98.06 86 ASN A CA 1
ATOM 719 C C . ASN A 1 86 ? -1.140 -10.163 25.708 1.00 98.06 86 ASN A C 1
ATOM 721 O O . ASN A 1 86 ? -1.195 -11.354 26.000 1.00 98.06 86 ASN A O 1
ATOM 725 N N . ARG A 1 87 ? -1.469 -9.197 26.575 1.00 98.00 87 ARG A N 1
ATOM 726 C CA . ARG A 1 87 ? -1.860 -9.481 27.967 1.00 98.00 87 ARG A CA 1
ATOM 727 C C . ARG A 1 87 ? -3.096 -10.378 28.080 1.00 98.00 87 ARG A C 1
ATOM 729 O O . ARG A 1 87 ? -3.188 -11.176 29.007 1.00 98.00 87 ARG A O 1
ATOM 736 N N . LEU A 1 88 ? -4.061 -10.254 27.166 1.00 97.31 88 LEU A N 1
ATOM 737 C CA . LEU A 1 88 ? -5.225 -11.151 27.129 1.00 97.31 88 LEU A CA 1
ATOM 738 C C . LEU A 1 88 ? -4.815 -12.567 26.687 1.00 97.31 88 LEU A C 1
ATOM 740 O O . LEU A 1 88 ? -5.228 -13.548 27.306 1.00 97.31 88 LEU A O 1
ATOM 744 N N . ARG A 1 89 ? -3.943 -12.681 25.675 1.00 97.31 89 ARG A N 1
ATOM 745 C CA . ARG A 1 89 ? -3.414 -13.975 25.198 1.00 97.31 89 ARG A CA 1
ATOM 746 C C . ARG A 1 89 ? -2.612 -14.709 26.268 1.00 97.31 89 ARG A C 1
ATOM 748 O O . ARG A 1 89 ? -2.779 -15.913 26.417 1.00 97.31 89 ARG A O 1
ATOM 755 N N . GLU A 1 90 ? -1.795 -13.993 27.037 1.00 97.69 90 GLU A N 1
ATOM 756 C CA . GLU A 1 90 ? -1.028 -14.544 28.167 1.00 97.69 90 GLU A CA 1
ATOM 757 C C . GLU A 1 90 ? -1.932 -15.165 29.241 1.00 97.69 90 GLU A C 1
ATOM 759 O O . GLU A 1 90 ? -1.546 -16.121 29.905 1.00 97.69 90 GLU A O 1
ATOM 764 N N . ARG A 1 91 ? -3.170 -14.676 29.371 1.00 96.69 91 ARG A N 1
ATOM 765 C CA . ARG A 1 91 ? -4.197 -15.239 30.265 1.00 96.69 91 ARG A CA 1
ATOM 766 C C . ARG A 1 91 ? -4.954 -16.422 29.648 1.00 96.69 91 ARG A C 1
ATOM 768 O O . ARG A 1 91 ? -5.969 -16.844 30.195 1.00 96.69 91 ARG A O 1
ATOM 775 N N . GLY A 1 92 ? -4.512 -16.925 28.495 1.00 96.56 92 GLY A N 1
ATOM 776 C CA . GLY A 1 92 ? -5.163 -18.009 27.758 1.00 96.56 92 GLY A CA 1
ATOM 777 C C . GLY A 1 92 ? -6.416 -17.585 26.986 1.00 96.56 92 GLY A C 1
ATOM 778 O O . GLY A 1 92 ? -7.147 -18.444 26.496 1.00 96.56 92 GLY A O 1
ATOM 779 N N . GLN A 1 93 ? -6.692 -16.282 26.860 1.00 96.31 93 GLN A N 1
ATOM 780 C CA . GLN A 1 93 ? -7.875 -15.803 26.148 1.00 96.31 93 GLN A CA 1
ATOM 781 C C . GLN A 1 93 ? -7.613 -15.690 24.644 1.00 96.31 93 GLN A C 1
ATOM 783 O O . GLN A 1 93 ? -6.605 -15.138 24.192 1.00 96.31 93 GLN A O 1
ATOM 788 N N . LYS A 1 94 ? -8.569 -16.168 23.842 1.00 96.75 94 LYS A N 1
ATOM 789 C CA . LYS A 1 94 ? -8.575 -15.931 22.399 1.00 96.75 94 LYS A CA 1
ATOM 790 C C . LYS A 1 94 ? -9.038 -14.503 22.131 1.00 96.75 94 LYS A C 1
ATOM 792 O O . LYS A 1 94 ? -10.213 -14.198 22.285 1.00 96.75 94 LYS A O 1
ATOM 797 N N . VAL A 1 95 ? -8.116 -13.666 21.671 1.00 96.62 95 VAL A N 1
ATOM 798 C CA . VAL A 1 95 ? -8.409 -12.269 21.339 1.00 96.62 95 VAL A CA 1
ATOM 799 C C . VAL A 1 95 ? -9.176 -12.161 20.023 1.00 96.62 95 VAL A C 1
ATOM 801 O O . VAL A 1 95 ? -8.764 -12.714 18.999 1.00 96.62 95 VAL A O 1
ATOM 804 N N . THR A 1 96 ? -10.266 -11.406 20.047 1.00 96.94 96 THR A N 1
ATOM 805 C CA . THR A 1 96 ? -11.160 -11.119 18.924 1.00 96.94 96 THR A CA 1
ATOM 806 C C . THR A 1 96 ? -11.458 -9.619 18.845 1.00 96.94 96 THR A C 1
ATOM 808 O O . THR A 1 96 ? -11.069 -8.843 19.714 1.00 96.94 96 THR A O 1
ATOM 811 N N . SER A 1 97 ? -12.173 -9.180 17.806 1.00 94.81 97 SER A N 1
ATOM 812 C CA . SER A 1 97 ? -12.599 -7.778 17.686 1.00 94.81 97 SER A CA 1
ATOM 813 C C . SER A 1 97 ? -13.519 -7.322 18.819 1.00 94.81 97 SER A C 1
ATOM 815 O O . SER A 1 97 ? -13.591 -6.126 19.075 1.00 94.81 97 SER A O 1
ATOM 817 N N . ASN A 1 98 ? -14.208 -8.250 19.492 1.00 97.12 98 ASN A N 1
ATOM 818 C CA . ASN A 1 98 ? -15.142 -7.934 20.574 1.00 97.12 98 ASN A CA 1
ATOM 819 C C . ASN A 1 98 ? -14.426 -7.480 21.856 1.00 97.12 98 ASN A C 1
ATOM 821 O O . ASN A 1 98 ? -15.047 -6.848 22.703 1.00 97.12 98 ASN A O 1
ATOM 825 N N . ASP A 1 99 ? -13.120 -7.739 21.968 1.00 97.38 99 ASP A N 1
ATOM 826 C CA . ASP A 1 99 ? -12.280 -7.281 23.084 1.00 97.38 99 ASP A CA 1
ATOM 827 C C . ASP A 1 99 ? -11.832 -5.811 22.925 1.00 97.38 99 ASP A C 1
ATOM 829 O O . ASP A 1 99 ? -11.083 -5.271 23.747 1.00 97.38 99 ASP A O 1
ATOM 833 N N . PHE A 1 100 ? -12.262 -5.157 21.842 1.00 97.94 100 PHE A N 1
ATOM 834 C CA . PHE A 1 100 ? -11.911 -3.787 21.488 1.00 97.94 100 PHE A CA 1
ATOM 835 C C . PHE A 1 100 ? -13.157 -2.995 21.111 1.00 97.94 100 PHE A C 1
ATOM 837 O O . PHE A 1 100 ? -14.115 -3.505 20.527 1.00 97.94 100 PHE A O 1
ATOM 844 N N . THR A 1 101 ? -13.121 -1.701 21.394 1.00 98.12 101 THR A N 1
ATOM 845 C CA . THR A 1 101 ? -14.151 -0.772 20.936 1.00 98.12 101 THR A CA 1
ATOM 846 C C . THR A 1 101 ? -14.162 -0.684 19.409 1.00 98.12 101 THR A C 1
ATOM 848 O O . THR A 1 101 ? -13.169 -0.961 18.727 1.00 98.12 101 THR A O 1
ATOM 851 N N . LYS A 1 102 ? -15.287 -0.231 18.843 1.00 96.31 102 LYS A N 1
ATOM 852 C CA . LYS A 1 102 ? -15.383 0.034 17.402 1.00 96.31 102 LYS A CA 1
ATOM 853 C C . LYS A 1 102 ? -14.281 0.991 16.930 1.00 96.31 102 LYS A C 1
ATOM 855 O O . LYS A 1 102 ? -13.617 0.698 15.945 1.00 96.31 102 LYS A O 1
ATOM 860 N N . ALA A 1 103 ? -14.036 2.077 17.664 1.00 95.56 103 ALA A N 1
ATOM 861 C CA . ALA A 1 103 ? -13.023 3.069 17.305 1.00 95.56 103 ALA A CA 1
ATOM 862 C C . ALA A 1 103 ? -11.597 2.488 17.284 1.00 95.56 103 ALA A C 1
ATOM 864 O O . ALA A 1 103 ? -10.826 2.792 16.378 1.00 95.56 103 ALA A O 1
ATOM 865 N N . GLU A 1 104 ? -11.249 1.623 18.240 1.00 97.25 104 GLU A N 1
ATOM 866 C CA . GLU A 1 104 ? -9.949 0.935 18.260 1.00 97.25 104 GLU A CA 1
ATOM 867 C C . GLU A 1 104 ? -9.804 -0.028 17.076 1.00 97.25 104 GLU A C 1
ATOM 869 O O . GLU A 1 104 ? -8.765 -0.051 16.415 1.00 97.25 104 GLU A O 1
ATOM 874 N N . ASN A 1 105 ? -10.858 -0.784 16.762 1.00 97.06 105 ASN A N 1
ATOM 875 C CA . ASN A 1 105 ? -10.868 -1.670 15.600 1.00 97.06 105 ASN A CA 1
ATOM 876 C C . ASN A 1 105 ? -10.742 -0.887 14.282 1.00 97.06 105 ASN A C 1
ATOM 878 O O . ASN A 1 105 ? -9.979 -1.291 13.404 1.00 97.06 105 ASN A O 1
ATOM 882 N N . ASP A 1 106 ? -11.464 0.225 14.140 1.00 95.00 106 ASP A N 1
ATOM 883 C CA . ASP A 1 106 ? -11.432 1.090 12.954 1.00 95.00 106 ASP A CA 1
ATOM 884 C C . ASP A 1 106 ? -10.036 1.715 12.774 1.00 95.00 106 ASP A C 1
ATOM 886 O O . ASP A 1 106 ? -9.468 1.666 11.678 1.00 95.00 106 ASP A O 1
ATOM 890 N N . LEU A 1 107 ? -9.441 2.211 13.868 1.00 95.31 107 LEU A N 1
ATOM 891 C CA . LEU A 1 107 ? -8.072 2.731 13.900 1.00 95.31 107 LEU A CA 1
ATOM 892 C C . LEU A 1 107 ? -7.065 1.677 13.431 1.00 95.31 107 LEU A C 1
ATOM 894 O O . LEU A 1 107 ? -6.255 1.948 12.545 1.00 95.31 107 LEU A O 1
ATOM 898 N N . MET A 1 108 ? -7.138 0.466 13.990 1.00 96.88 108 MET A N 1
ATOM 899 C CA . MET A 1 108 ? -6.227 -0.622 13.634 1.00 96.88 108 MET A CA 1
ATOM 900 C C . MET A 1 108 ? -6.390 -1.065 12.181 1.00 96.88 108 MET A C 1
ATOM 902 O O . MET A 1 108 ? -5.394 -1.379 11.531 1.00 96.88 108 MET A O 1
ATOM 906 N N . ARG A 1 109 ? -7.614 -1.079 11.634 1.00 96.00 109 ARG A N 1
ATOM 907 C CA . ARG A 1 109 ? -7.829 -1.404 10.214 1.00 96.00 109 ARG A CA 1
ATOM 908 C C . ARG A 1 109 ? -7.153 -0.392 9.299 1.00 96.00 109 ARG A C 1
ATOM 910 O O . ARG A 1 109 ? -6.447 -0.802 8.379 1.00 96.00 109 ARG A O 1
ATOM 917 N N . LEU A 1 110 ? -7.338 0.898 9.568 1.00 95.88 110 LEU A N 1
ATOM 918 C CA . LEU A 1 110 ? -6.760 1.960 8.749 1.00 95.88 110 LEU A CA 1
ATOM 919 C C . LEU A 1 110 ? -5.230 2.040 8.901 1.00 95.88 110 LEU A C 1
ATOM 921 O O . LEU A 1 110 ? -4.522 2.180 7.906 1.00 95.88 110 LEU A O 1
ATOM 925 N N . TYR A 1 111 ? -4.711 1.858 10.119 1.00 96.19 111 TYR A N 1
ATOM 926 C CA . TYR A 1 111 ? -3.271 1.752 10.373 1.00 96.19 111 TYR A CA 1
ATOM 927 C C . TYR A 1 111 ? -2.640 0.578 9.611 1.00 96.19 111 TYR A C 1
ATOM 929 O O . TYR A 1 111 ? -1.655 0.753 8.894 1.00 96.19 111 TYR A O 1
ATOM 937 N N . ASN A 1 112 ? -3.239 -0.615 9.708 1.00 95.88 112 ASN A N 1
ATOM 938 C CA . ASN A 1 112 ? -2.744 -1.809 9.024 1.00 95.88 112 ASN A CA 1
ATOM 939 C C . ASN A 1 112 ? -2.787 -1.663 7.499 1.00 95.88 112 ASN A C 1
ATOM 941 O O . ASN A 1 112 ? -1.878 -2.143 6.824 1.00 95.88 112 ASN A O 1
ATOM 945 N N . LEU A 1 113 ? -3.828 -1.021 6.958 1.00 96.62 113 LEU A N 1
ATOM 946 C CA . LEU A 1 113 ? -3.912 -0.697 5.536 1.00 96.62 113 LEU A CA 1
ATOM 947 C C . LEU A 1 113 ? -2.721 0.163 5.114 1.00 96.62 113 LEU A C 1
ATOM 949 O O . LEU A 1 113 ? -1.971 -0.252 4.236 1.00 96.62 113 LEU A O 1
ATOM 953 N N . LYS A 1 114 ? -2.513 1.298 5.795 1.00 95.38 114 LYS A N 1
ATOM 954 C CA . LYS A 1 114 ? -1.432 2.239 5.485 1.00 95.38 114 LYS A CA 1
ATOM 955 C C . LYS A 1 114 ? -0.058 1.573 5.554 1.00 95.38 114 LYS A C 1
ATOM 957 O O . LYS A 1 114 ? 0.741 1.720 4.641 1.00 95.38 114 LYS A O 1
ATOM 962 N N . MET A 1 115 ? 0.196 0.764 6.583 1.00 95.44 115 MET A N 1
ATOM 963 C CA . MET A 1 115 ? 1.459 0.026 6.709 1.00 95.44 115 MET A CA 1
ATOM 964 C C . MET A 1 115 ? 1.698 -0.958 5.557 1.00 95.44 115 MET A C 1
ATOM 966 O O . MET A 1 115 ? 2.804 -1.025 5.018 1.00 95.44 115 MET A O 1
ATOM 970 N N . LYS A 1 116 ? 0.672 -1.721 5.157 1.00 95.75 116 LYS A N 1
ATOM 971 C CA . LYS A 1 116 ? 0.781 -2.681 4.046 1.00 95.75 116 LYS A CA 1
ATOM 972 C C . LYS A 1 116 ? 1.031 -1.980 2.715 1.00 95.75 116 LYS A C 1
ATOM 974 O O . LYS A 1 116 ? 1.914 -2.405 1.973 1.00 95.75 116 LYS A O 1
ATOM 979 N N . THR A 1 117 ? 0.284 -0.914 2.428 1.00 96.50 117 THR A N 1
ATOM 980 C CA . THR A 1 117 ? 0.415 -0.180 1.165 1.00 96.50 117 THR A CA 1
ATOM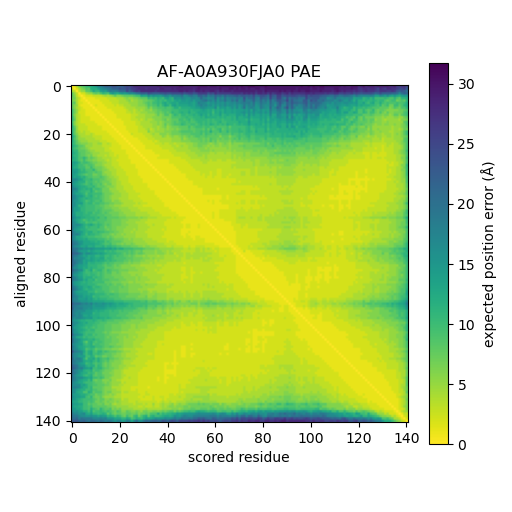 981 C C . THR A 1 117 ? 1.748 0.551 1.096 1.00 96.50 117 THR A C 1
ATOM 983 O O . THR A 1 117 ? 2.461 0.371 0.115 1.00 96.50 117 THR A O 1
ATOM 986 N N . SER A 1 118 ? 2.164 1.248 2.159 1.00 95.25 118 SER A N 1
ATOM 987 C CA . SER A 1 118 ? 3.445 1.968 2.175 1.00 95.25 118 SER A CA 1
ATOM 988 C C . SER A 1 118 ? 4.648 1.042 2.001 1.00 95.25 118 SER A C 1
ATOM 990 O O . SER A 1 118 ? 5.586 1.380 1.282 1.00 95.25 118 SER A O 1
ATOM 992 N N . ARG A 1 119 ? 4.624 -0.166 2.582 1.00 96.69 119 ARG A N 1
ATOM 993 C CA . ARG A 1 119 ? 5.691 -1.155 2.355 1.00 96.69 119 ARG A CA 1
ATOM 994 C C . ARG A 1 119 ? 5.799 -1.561 0.881 1.00 96.69 119 ARG A C 1
ATOM 996 O O . ARG A 1 119 ? 6.907 -1.702 0.368 1.00 96.69 119 ARG A O 1
ATOM 1003 N N . LEU A 1 120 ? 4.666 -1.769 0.213 1.00 97.62 120 LEU A N 1
ATOM 1004 C CA . LEU A 1 120 ? 4.638 -2.131 -1.203 1.00 97.62 120 LEU A CA 1
ATOM 1005 C C . LEU A 1 120 ? 5.000 -0.957 -2.117 1.00 97.62 120 LEU A C 1
ATOM 1007 O O . LEU A 1 120 ? 5.676 -1.165 -3.118 1.00 97.62 120 LEU A O 1
ATOM 1011 N N . GLU A 1 121 ? 4.614 0.267 -1.763 1.00 96.19 121 GLU A N 1
ATOM 1012 C CA . GLU A 1 121 ? 4.998 1.483 -2.490 1.00 96.19 121 GLU A CA 1
ATOM 1013 C C . GLU A 1 121 ? 6.521 1.670 -2.484 1.00 96.19 121 GLU A C 1
ATOM 1015 O O . GLU A 1 121 ? 7.110 1.921 -3.536 1.00 96.19 121 GLU A O 1
ATOM 1020 N N . VAL A 1 122 ? 7.176 1.445 -1.338 1.00 97.62 122 VAL A N 1
ATOM 1021 C CA . VAL A 1 122 ? 8.647 1.449 -1.237 1.00 97.62 122 VAL A CA 1
ATOM 1022 C C . VAL A 1 122 ? 9.266 0.352 -2.105 1.00 97.62 122 VAL A C 1
ATOM 1024 O O . VAL A 1 122 ? 10.216 0.612 -2.842 1.00 97.62 122 VAL A O 1
ATOM 1027 N N . LEU A 1 123 ? 8.721 -0.869 -2.072 1.00 96.69 123 LEU A N 1
ATOM 1028 C CA . LEU A 1 123 ? 9.214 -1.961 -2.917 1.00 96.69 123 LEU A CA 1
ATOM 1029 C C . LEU A 1 123 ? 9.079 -1.627 -4.410 1.00 96.69 123 LEU A C 1
ATOM 1031 O O . LEU A 1 123 ? 10.005 -1.862 -5.184 1.00 96.69 123 LEU A O 1
ATOM 1035 N N . GLN A 1 124 ? 7.946 -1.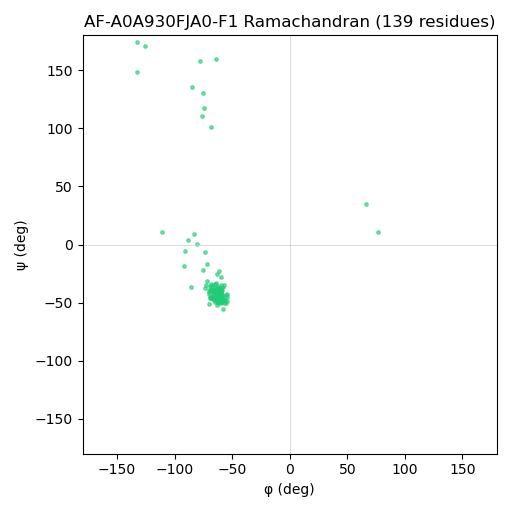051 -4.813 1.00 96.62 124 GLN A N 1
ATOM 1036 C CA . GLN A 1 124 ? 7.716 -0.631 -6.190 1.00 96.62 124 GLN A CA 1
ATOM 1037 C C . GLN A 1 124 ? 8.698 0.469 -6.613 1.00 96.62 124 GLN A C 1
ATOM 1039 O O . GLN A 1 124 ? 9.206 0.427 -7.734 1.00 96.62 124 GLN A O 1
ATOM 1044 N N . ALA A 1 125 ? 8.978 1.437 -5.735 1.00 96.31 125 ALA A N 1
ATOM 1045 C CA . ALA A 1 125 ? 9.956 2.491 -5.991 1.00 96.31 125 ALA A CA 1
ATOM 1046 C C . ALA A 1 125 ? 11.364 1.914 -6.198 1.00 96.31 125 ALA A C 1
ATOM 1048 O O . ALA A 1 125 ? 12.019 2.265 -7.175 1.00 96.31 125 ALA A O 1
ATOM 1049 N N . ASN A 1 126 ? 11.790 0.962 -5.364 1.00 95.69 126 ASN A N 1
ATOM 1050 C CA . ASN A 1 126 ? 13.095 0.309 -5.511 1.00 95.69 126 ASN A CA 1
ATOM 1051 C C . ASN A 1 126 ? 13.216 -0.473 -6.826 1.00 95.69 126 ASN A C 1
ATOM 1053 O O . ASN A 1 126 ? 14.242 -0.401 -7.492 1.00 95.69 126 ASN A O 1
ATOM 1057 N N . ILE A 1 127 ? 12.161 -1.180 -7.245 1.00 93.75 127 ILE A N 1
ATOM 1058 C CA . ILE A 1 127 ? 12.142 -1.884 -8.539 1.00 93.75 127 ILE A CA 1
ATOM 1059 C C . ILE A 1 127 ? 12.279 -0.898 -9.701 1.00 93.75 127 ILE A C 1
ATOM 1061 O O . ILE A 1 127 ? 13.018 -1.170 -10.644 1.00 93.75 127 ILE A O 1
ATOM 1065 N N . LYS A 1 128 ? 11.604 0.255 -9.625 1.00 92.88 128 LYS A N 1
ATOM 1066 C CA . LYS A 1 128 ? 11.724 1.319 -10.632 1.00 92.88 128 LYS A CA 1
ATOM 1067 C C . LYS A 1 128 ? 13.132 1.920 -10.665 1.00 92.88 128 LYS A C 1
ATOM 1069 O O . LYS A 1 128 ? 13.631 2.183 -11.752 1.00 92.88 128 LYS A O 1
ATOM 1074 N N . LEU A 1 129 ? 13.773 2.103 -9.507 1.00 94.69 129 LEU A N 1
ATOM 1075 C CA . LEU A 1 129 ? 15.164 2.563 -9.426 1.00 94.69 129 LEU A CA 1
ATOM 1076 C C . LEU A 1 129 ? 16.124 1.551 -10.060 1.00 94.69 129 LEU A C 1
ATOM 1078 O O . LEU A 1 129 ? 16.880 1.922 -10.944 1.00 94.69 129 LEU A O 1
ATOM 1082 N N . HIS A 1 130 ? 16.018 0.264 -9.722 1.00 91.25 130 HIS A N 1
ATOM 1083 C CA . HIS A 1 130 ? 16.856 -0.771 -10.341 1.00 91.25 130 HIS A CA 1
ATOM 1084 C C . HIS A 1 130 ? 16.646 -0.884 -11.858 1.00 91.25 130 HIS A C 1
ATOM 1086 O O . HIS A 1 130 ? 17.594 -1.126 -12.599 1.00 91.25 130 HIS A O 1
ATOM 1092 N N . GLN A 1 131 ? 15.411 -0.700 -12.333 1.00 91.50 131 GLN A N 1
ATOM 1093 C CA . GLN A 1 131 ? 15.122 -0.656 -13.766 1.00 91.50 131 GLN A CA 1
ATOM 1094 C C . GLN A 1 131 ? 15.808 0.540 -14.445 1.00 91.50 131 GLN A C 1
ATOM 1096 O O . GLN A 1 131 ? 16.287 0.410 -15.570 1.00 91.50 131 GLN A O 1
ATOM 1101 N N . TYR A 1 132 ? 15.847 1.693 -13.774 1.00 89.62 132 TYR A N 1
ATOM 1102 C CA . TYR A 1 132 ? 16.528 2.889 -14.264 1.00 89.62 132 TYR A CA 1
ATOM 1103 C C . TYR A 1 132 ? 18.053 2.721 -14.273 1.00 89.62 132 TYR A C 1
ATOM 1105 O O . TYR A 1 132 ? 18.679 3.020 -15.286 1.00 89.62 132 TYR A O 1
ATOM 1113 N N . ASP A 1 133 ? 18.637 2.181 -13.201 1.00 88.50 133 ASP A N 1
ATOM 1114 C CA . ASP A 1 133 ? 20.079 1.919 -13.108 1.00 88.50 133 ASP A CA 1
ATOM 1115 C C . ASP A 1 133 ? 20.543 0.935 -14.191 1.00 88.50 133 ASP A C 1
ATOM 1117 O O . ASP A 1 133 ? 21.571 1.147 -14.832 1.00 88.50 133 ASP A O 1
ATOM 1121 N N . LEU A 1 134 ? 19.749 -0.111 -14.451 1.00 85.31 134 LEU A N 1
ATOM 1122 C CA . LEU A 1 134 ? 20.001 -1.043 -15.548 1.00 85.31 134 LEU A CA 1
ATOM 1123 C C . LEU A 1 134 ? 20.012 -0.318 -16.899 1.00 85.31 134 LEU A C 1
ATOM 1125 O O . LEU A 1 134 ? 20.961 -0.472 -17.663 1.00 85.31 134 LEU A O 1
ATOM 1129 N N . ALA A 1 135 ? 18.985 0.490 -17.176 1.00 85.12 135 ALA A N 1
ATOM 1130 C CA . ALA A 1 135 ? 18.907 1.242 -18.423 1.00 85.12 135 ALA A CA 1
ATOM 1131 C C . ALA A 1 135 ? 20.102 2.195 -18.591 1.00 85.12 135 ALA A C 1
ATOM 1133 O O . ALA A 1 135 ? 20.653 2.274 -19.681 1.00 85.12 135 ALA A O 1
ATOM 1134 N N . LEU A 1 136 ? 20.543 2.877 -17.526 1.00 83.06 136 LEU A N 1
ATOM 1135 C CA . LEU A 1 136 ? 21.744 3.719 -17.569 1.00 83.06 136 LEU A CA 1
ATOM 1136 C C . LEU A 1 136 ? 23.007 2.915 -17.883 1.00 83.06 136 LEU A C 1
ATOM 1138 O O . LEU A 1 136 ? 23.793 3.338 -18.726 1.00 83.06 136 LEU A O 1
ATOM 1142 N N . SER A 1 137 ? 23.177 1.746 -17.262 1.00 79.38 137 SER A N 1
ATOM 1143 C CA . SER A 1 137 ? 24.344 0.893 -17.507 1.00 79.38 137 SER A CA 1
ATOM 1144 C C . SER A 1 137 ? 24.433 0.387 -18.952 1.00 79.38 137 SER A C 1
ATOM 1146 O O . SER A 1 137 ? 25.529 0.137 -19.438 1.00 79.38 137 SER A O 1
ATOM 1148 N N . GLU A 1 138 ? 23.303 0.290 -19.663 1.00 72.56 138 GLU A N 1
ATOM 1149 C CA . GLU A 1 138 ? 23.268 -0.030 -21.097 1.00 72.56 138 GLU A CA 1
ATOM 1150 C C . GLU A 1 138 ? 23.683 1.157 -21.991 1.00 72.56 138 GLU A C 1
ATOM 1152 O O . GLU A 1 138 ? 24.085 0.935 -23.129 1.00 72.56 138 GLU A O 1
ATOM 1157 N N . PHE A 1 139 ? 23.596 2.405 -21.506 1.00 64.69 139 PHE A N 1
ATOM 1158 C CA . PHE A 1 139 ? 24.012 3.610 -22.244 1.00 64.69 139 PHE A CA 1
ATOM 1159 C C . PHE A 1 139 ? 25.469 4.025 -21.988 1.00 64.69 139 PHE A C 1
ATOM 1161 O O . PHE A 1 139 ? 26.015 4.811 -22.761 1.00 64.69 139 PHE A O 1
ATOM 1168 N N . GLU A 1 140 ? 26.083 3.552 -20.900 1.00 55.88 140 GLU A N 1
ATOM 1169 C CA . GLU A 1 140 ? 27.474 3.862 -20.527 1.00 55.88 140 GLU A CA 1
ATOM 1170 C C . GLU A 1 140 ? 28.513 2.899 -21.147 1.00 55.88 140 GLU A C 1
ATOM 1172 O O . GLU A 1 140 ? 29.709 3.036 -20.876 1.00 55.88 140 GLU A O 1
ATOM 1177 N N . ILE A 1 141 ? 28.073 1.958 -21.993 1.00 47.16 141 ILE A N 1
ATOM 1178 C CA . ILE A 1 141 ? 28.903 1.027 -22.785 1.00 47.16 141 ILE A CA 1
ATOM 1179 C C . ILE A 1 141 ? 28.954 1.499 -24.241 1.00 47.16 141 ILE A C 1
ATOM 1181 O O . ILE A 1 141 ? 30.067 1.491 -24.815 1.00 47.16 141 ILE A O 1
#

Secondary structure (DSSP, 8-state):
--SHHHHHHHHHHHHHHHHHHHHHHHHHHHHHHHHHHHHHHHHHHHHHHHHHHHHTS-HHHHHHHHHT--HHHHHHHHHHHHHHHHHHHHTT----GGGS-HHHHHHHHHHHHHHHHHHHHHHHHHHHHHHHHHHHHHH--

Nearest PDB structures (foldseek):
  4mh6-assembly1_A  TM=3.492E-01  e=2.612E+00  Vibrio parahaemolyticus RIMD 2210633
  8iyj-assembly1_V0  TM=2.870E-01  e=7.607E+00  Mus musculus

pLDDT: mean 92.13, std 9.33, range [47.16, 98.25]

Foldseek 3Di:
DPPPVVVVVVVVVVVVVVVVVVVVVLVVVLVVLVVLLVVLVVVLVVLLVVLCVVVVHDSVVLVVVLVPDPLVVLVVLLVVVVVVQVVCVVVVDDDDCVVDDPVSVNSNSSNVSSVVNVVSVVVSVVSVVVNVVVVVVVVVD

Mean predicted aligned error: 6.03 Å